Protein AF-A0A075G625-F1 (afdb_monomer_lite)

Foldseek 3Di:
DVVVVVVVVVVVVVVVVDPDDPVVVLVVPVPSQAAEAEVPPDDDPPADWDWDWDDPDPRYIYIYIDGDDDPPPPPPPPPVCPDPPDPPDDPPDDDPPDDDDDDDDPDDDDDDDDDDDPDD

Structure (mmCIF, N/CA/C/O backbone):
data_AF-A0A075G625-F1
#
_entry.id   AF-A0A075G625-F1
#
loop_
_atom_site.group_PDB
_atom_site.id
_atom_site.type_symbol
_atom_site.label_atom_id
_atom_site.label_alt_id
_atom_site.label_comp_id
_atom_site.label_asym_id
_atom_site.label_entity_id
_atom_site.label_seq_id
_atom_site.pdbx_PDB_ins_code
_atom_site.Cartn_x
_atom_site.Cartn_y
_atom_site.Cartn_z
_atom_site.occupancy
_atom_site.B_iso_or_equiv
_atom_site.auth_seq_id
_atom_site.auth_comp_id
_atom_site.auth_asym_id
_atom_site.auth_atom_id
_atom_site.pdbx_PDB_model_num
ATOM 1 N N . MET A 1 1 ? 1.765 19.108 8.263 1.00 71.06 1 MET A N 1
ATOM 2 C CA . MET A 1 1 ? 1.857 18.344 6.996 1.00 71.06 1 MET A CA 1
ATOM 3 C C . MET A 1 1 ? 3.298 17.973 6.677 1.00 71.06 1 MET A C 1
ATOM 5 O O . MET A 1 1 ? 3.579 16.798 6.503 1.00 71.06 1 MET A O 1
ATOM 9 N N . GLU A 1 2 ? 4.214 18.938 6.737 1.00 85.81 2 GLU A N 1
ATOM 10 C CA . GLU A 1 2 ? 5.645 18.772 6.433 1.00 85.81 2 GLU A CA 1
ATOM 11 C C . GLU A 1 2 ? 6.335 17.584 7.136 1.00 85.81 2 GLU A C 1
ATOM 13 O O . GLU A 1 2 ? 7.058 16.817 6.508 1.00 85.81 2 GLU A O 1
ATOM 18 N N . LEU A 1 3 ? 6.066 17.351 8.429 1.00 82.69 3 LEU A N 1
ATOM 19 C CA . LEU A 1 3 ? 6.640 16.204 9.151 1.00 82.69 3 LEU A CA 1
ATOM 20 C C . LEU A 1 3 ? 6.178 14.846 8.600 1.00 82.69 3 LEU A C 1
ATOM 22 O O . LEU A 1 3 ? 6.958 13.893 8.592 1.00 82.69 3 LEU A O 1
ATOM 26 N N . ALA A 1 4 ? 4.919 14.742 8.171 1.00 82.06 4 ALA A N 1
ATOM 27 C CA . ALA A 1 4 ? 4.376 13.514 7.595 1.00 82.06 4 ALA A CA 1
ATOM 28 C C . ALA A 1 4 ? 4.983 13.261 6.212 1.00 82.06 4 ALA A C 1
ATOM 30 O O . ALA A 1 4 ? 5.417 12.149 5.924 1.00 82.06 4 ALA A O 1
ATOM 31 N N . GLU A 1 5 ? 5.103 14.315 5.406 1.00 86.19 5 GLU A N 1
ATOM 32 C CA . GLU A 1 5 ? 5.755 14.260 4.101 1.00 86.19 5 GLU A CA 1
ATOM 33 C C . GLU A 1 5 ? 7.231 13.872 4.218 1.00 86.19 5 GLU A C 1
ATOM 35 O O 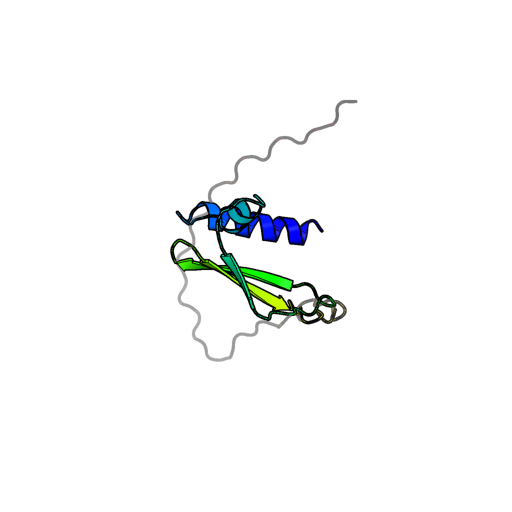. GLU A 1 5 ? 7.678 12.954 3.539 1.00 86.19 5 GLU A O 1
ATOM 40 N N . ARG A 1 6 ? 7.979 14.462 5.160 1.00 87.44 6 ARG A N 1
ATOM 41 C CA . ARG A 1 6 ? 9.383 14.096 5.403 1.00 87.44 6 ARG A CA 1
ATOM 42 C C . ARG A 1 6 ? 9.542 12.623 5.787 1.00 87.44 6 ARG A C 1
ATOM 44 O O . ARG A 1 6 ? 10.481 11.967 5.335 1.00 87.44 6 ARG A O 1
ATOM 51 N N . LYS A 1 7 ? 8.631 12.092 6.611 1.00 85.00 7 LYS A N 1
ATOM 52 C CA . LYS A 1 7 ? 8.617 10.664 6.969 1.00 85.00 7 LYS A CA 1
ATOM 53 C C . LYS A 1 7 ? 8.290 9.785 5.758 1.00 85.00 7 LYS A C 1
ATOM 55 O O . LYS A 1 7 ? 9.000 8.810 5.527 1.00 85.00 7 LYS A O 1
ATOM 60 N N . ALA A 1 8 ? 7.282 10.155 4.966 1.00 85.44 8 ALA A N 1
ATOM 61 C CA . ALA A 1 8 ? 6.902 9.433 3.753 1.00 85.44 8 ALA A CA 1
ATOM 62 C C . ALA A 1 8 ? 8.028 9.427 2.706 1.00 85.44 8 ALA A C 1
ATOM 64 O O . ALA A 1 8 ? 8.323 8.387 2.125 1.00 85.44 8 ALA A O 1
ATOM 65 N N . SER A 1 9 ? 8.712 10.555 2.511 1.00 84.81 9 SER A N 1
ATOM 66 C CA . SER A 1 9 ? 9.852 10.660 1.596 1.00 84.81 9 SER A CA 1
ATOM 67 C C . SER A 1 9 ? 11.024 9.782 2.029 1.00 84.81 9 SER A C 1
ATOM 69 O O . SER A 1 9 ? 11.647 9.145 1.186 1.00 84.81 9 SER A O 1
ATOM 71 N N . LYS A 1 10 ? 11.292 9.672 3.339 1.00 86.62 10 LYS A N 1
ATOM 72 C CA . LYS A 1 10 ? 12.315 8.749 3.853 1.00 86.62 10 LYS A CA 1
ATOM 73 C C . LYS A 1 10 ? 11.947 7.284 3.594 1.00 86.62 10 LYS A C 1
ATOM 75 O O . LYS A 1 10 ? 12.820 6.512 3.218 1.00 86.62 10 LYS A O 1
ATOM 80 N N . ALA A 1 11 ? 10.675 6.920 3.769 1.00 83.75 11 ALA A N 1
ATOM 81 C CA . ALA A 1 11 ? 10.197 5.573 3.463 1.00 83.75 11 ALA A CA 1
ATOM 82 C C . ALA A 1 11 ? 10.338 5.254 1.965 1.00 83.75 11 ALA A C 1
ATOM 84 O O . ALA A 1 11 ? 10.922 4.235 1.619 1.00 83.75 11 ALA A O 1
ATOM 85 N N . ARG A 1 12 ? 9.920 6.174 1.081 1.00 83.00 12 ARG A N 1
ATOM 86 C CA . ARG A 1 12 ? 10.095 6.033 -0.377 1.00 83.00 12 ARG A CA 1
ATOM 87 C C . ARG A 1 12 ? 11.560 5.869 -0.779 1.00 83.00 12 ARG A C 1
ATOM 89 O O . ARG A 1 12 ? 11.870 5.021 -1.602 1.00 83.00 12 ARG A O 1
ATOM 96 N N . ALA A 1 13 ? 12.452 6.667 -0.191 1.00 83.81 13 ALA A N 1
ATOM 97 C CA . ALA A 1 13 ? 13.883 6.576 -0.466 1.00 83.81 13 ALA A CA 1
ATOM 98 C C . ALA A 1 13 ? 14.479 5.228 -0.032 1.00 83.81 13 ALA A C 1
ATOM 100 O O . ALA A 1 13 ? 15.405 4.749 -0.674 1.00 83.81 13 ALA A O 1
ATOM 101 N N . TRP A 1 14 ? 13.956 4.618 1.036 1.00 77.88 14 TRP A N 1
ATOM 102 C CA . TRP A 1 14 ? 14.382 3.291 1.474 1.00 77.88 14 TRP A CA 1
ATOM 103 C C . TRP A 1 14 ? 13.897 2.198 0.515 1.00 77.88 14 TRP A C 1
ATOM 105 O O . TRP A 1 14 ? 14.706 1.390 0.071 1.00 77.88 14 TRP A O 1
ATOM 115 N N . SER A 1 15 ? 12.626 2.246 0.104 1.00 72.81 15 SER A N 1
ATOM 116 C CA . SER A 1 15 ? 12.065 1.295 -0.864 1.00 72.81 15 SER A CA 1
ATOM 117 C C . SER A 1 15 ? 12.720 1.374 -2.246 1.00 72.81 15 SER A C 1
ATOM 119 O O . SER A 1 15 ? 12.819 0.362 -2.917 1.00 72.81 15 SER A O 1
ATOM 121 N N . ALA A 1 16 ? 13.213 2.545 -2.667 1.00 74.50 16 ALA A N 1
ATOM 122 C CA . ALA A 1 16 ? 13.894 2.704 -3.957 1.00 74.50 16 ALA A CA 1
ATOM 123 C C . ALA A 1 16 ? 15.274 2.015 -4.035 1.00 74.50 16 ALA A C 1
ATOM 125 O O . ALA A 1 16 ? 15.835 1.905 -5.122 1.00 74.50 16 ALA A O 1
ATOM 126 N N . VAL A 1 17 ? 15.849 1.615 -2.894 1.00 72.31 17 VAL A N 1
ATOM 127 C CA . VAL A 1 17 ? 17.128 0.884 -2.832 1.00 72.31 17 VAL A CA 1
ATOM 128 C C . VAL A 1 17 ? 16.907 -0.630 -2.906 1.00 72.31 17 VAL A C 1
ATOM 130 O O . VAL A 1 17 ? 17.821 -1.362 -3.281 1.00 72.31 17 VAL A O 1
ATOM 133 N N . GLU A 1 18 ? 15.709 -1.107 -2.570 1.00 73.25 18 GLU A N 1
ATOM 134 C CA . GLU A 1 18 ? 15.323 -2.499 -2.778 1.00 73.25 18 GLU A CA 1
ATOM 135 C C . GLU A 1 18 ? 14.931 -2.697 -4.247 1.00 73.25 18 GLU A C 1
ATOM 137 O O . GLU A 1 18 ? 14.167 -1.911 -4.802 1.00 73.25 18 GLU A O 1
ATOM 142 N N . ASP A 1 19 ? 15.438 -3.756 -4.881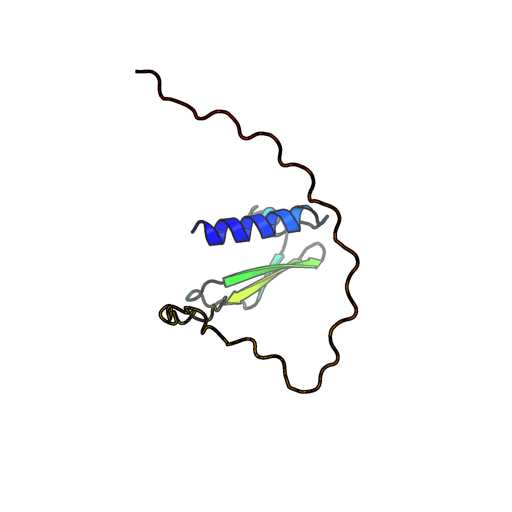 1.00 71.31 19 ASP A N 1
ATOM 143 C CA . ASP A 1 19 ? 15.060 -4.166 -6.246 1.00 71.31 19 ASP A CA 1
ATOM 144 C C . ASP A 1 19 ? 13.671 -4.841 -6.239 1.00 71.31 19 ASP A C 1
ATOM 146 O O . ASP A 1 19 ? 13.489 -5.994 -6.630 1.00 71.31 19 ASP A O 1
ATOM 150 N N . GLY A 1 20 ? 12.703 -4.146 -5.640 1.00 79.81 20 GLY A N 1
ATOM 151 C CA . GLY A 1 20 ? 11.330 -4.581 -5.449 1.00 79.81 20 GLY A CA 1
ATOM 152 C C . GLY A 1 20 ? 10.393 -3.921 -6.455 1.00 79.81 20 GLY A C 1
ATOM 153 O O . GLY A 1 20 ? 10.552 -2.760 -6.827 1.00 79.81 20 GLY A O 1
ATOM 154 N N . GLU A 1 21 ? 9.376 -4.662 -6.882 1.00 86.06 21 GLU A N 1
ATOM 155 C CA . GLU A 1 21 ? 8.311 -4.141 -7.736 1.00 86.06 21 GLU A CA 1
ATOM 156 C C . GLU A 1 21 ? 7.476 -3.076 -6.995 1.00 86.06 21 GLU A C 1
ATOM 158 O O . GLU A 1 21 ? 6.939 -3.332 -5.914 1.00 86.06 21 GLU A O 1
ATOM 163 N N . ASP A 1 22 ? 7.300 -1.889 -7.588 1.00 90.00 22 ASP A N 1
ATOM 164 C CA . ASP A 1 22 ? 6.401 -0.859 -7.050 1.00 90.00 22 ASP A CA 1
ATOM 165 C C . ASP A 1 22 ? 4.943 -1.155 -7.439 1.00 90.00 22 ASP A C 1
ATOM 167 O O . ASP A 1 22 ? 4.385 -0.599 -8.392 1.00 90.00 22 ASP A O 1
ATOM 171 N N . LEU A 1 23 ? 4.307 -2.040 -6.667 1.00 92.69 23 LEU A N 1
ATOM 172 C CA . LEU A 1 23 ? 2.900 -2.413 -6.851 1.00 92.69 23 LEU A CA 1
ATOM 173 C C . LEU A 1 23 ? 1.955 -1.211 -6.737 1.00 92.69 23 LEU A C 1
ATOM 175 O O . LEU A 1 23 ? 0.928 -1.162 -7.411 1.00 92.69 23 LEU A O 1
ATOM 179 N N . ALA A 1 24 ? 2.291 -0.220 -5.907 1.00 91.44 24 ALA A N 1
ATOM 180 C CA . ALA A 1 24 ? 1.457 0.963 -5.742 1.00 91.44 24 ALA A CA 1
ATOM 181 C C . ALA A 1 24 ? 1.500 1.865 -6.982 1.00 91.44 24 ALA A C 1
ATOM 183 O O . ALA A 1 24 ? 0.504 2.519 -7.288 1.00 91.44 24 ALA A O 1
ATOM 184 N N . ALA A 1 25 ? 2.631 1.925 -7.692 1.00 92.38 25 ALA A N 1
ATOM 185 C CA . ALA A 1 25 ? 2.717 2.587 -8.989 1.00 92.38 25 ALA A CA 1
ATOM 186 C C . ALA A 1 25 ? 2.026 1.779 -10.092 1.00 92.38 25 ALA A C 1
ATOM 188 O O . ALA A 1 25 ? 1.269 2.364 -10.865 1.00 92.38 25 ALA A O 1
ATOM 189 N N . LEU A 1 26 ? 2.236 0.459 -10.128 1.00 92.88 26 LEU A N 1
ATOM 190 C CA . LEU A 1 26 ? 1.628 -0.439 -11.112 1.00 92.88 26 LEU A CA 1
ATOM 191 C C . LEU A 1 26 ? 0.091 -0.382 -11.072 1.00 92.88 26 LEU A C 1
ATOM 193 O O . LEU A 1 26 ? -0.558 -0.216 -12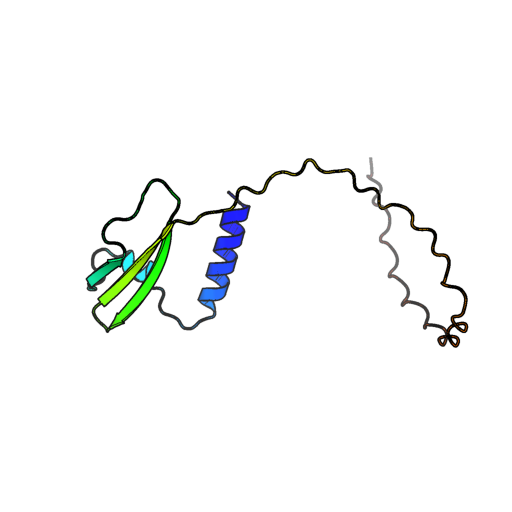.101 1.00 92.88 26 LEU A O 1
ATOM 197 N N . LEU A 1 27 ? -0.493 -0.426 -9.873 1.00 94.69 27 LEU A N 1
ATOM 198 C CA . LEU A 1 27 ? -1.945 -0.407 -9.671 1.00 94.69 27 LEU A CA 1
ATOM 199 C C . LEU A 1 27 ? -2.612 0.954 -9.946 1.00 94.69 27 LEU A C 1
ATOM 201 O O . LEU A 1 27 ? -3.833 1.059 -9.853 1.00 94.69 27 LEU A O 1
ATOM 205 N N . LYS A 1 28 ? -1.852 2.010 -10.278 1.00 94.25 28 LYS A N 1
ATOM 206 C CA . LYS A 1 28 ? -2.441 3.295 -10.707 1.00 94.25 28 LYS A CA 1
ATOM 207 C C . LYS A 1 28 ? -3.047 3.222 -12.102 1.00 94.25 28 LYS A C 1
ATOM 209 O O . LYS A 1 28 ? -3.932 4.023 -12.397 1.00 94.25 28 LYS A O 1
ATOM 214 N N . ASP A 1 29 ? -2.550 2.331 -12.957 1.00 95.12 29 ASP A N 1
ATOM 215 C CA . ASP A 1 29 ? -3.152 2.105 -14.266 1.00 95.12 29 ASP A CA 1
ATOM 216 C C . ASP A 1 29 ? -4.442 1.293 -14.090 1.00 95.12 29 ASP A C 1
ATOM 218 O O . ASP A 1 29 ? -4.362 0.143 -13.666 1.00 95.12 29 ASP A O 1
ATOM 222 N N . PRO A 1 30 ? -5.631 1.819 -14.433 1.00 91.25 30 PRO A N 1
ATOM 223 C CA . PRO A 1 30 ? -6.873 1.055 -14.327 1.00 91.25 30 PRO A CA 1
ATOM 224 C C . PRO A 1 30 ? -6.888 -0.226 -15.181 1.00 91.25 30 PRO A C 1
ATOM 226 O O . PRO A 1 30 ? -7.717 -1.098 -14.935 1.00 91.25 30 PRO A O 1
ATOM 229 N N . ASN A 1 31 ? -5.987 -0.362 -16.163 1.00 93.88 31 ASN A N 1
ATOM 230 C CA . ASN A 1 31 ? -5.844 -1.555 -17.000 1.00 93.88 31 ASN A CA 1
ATOM 231 C C . ASN A 1 31 ? -4.593 -2.383 -16.655 1.00 93.88 31 ASN A C 1
ATOM 233 O O . ASN A 1 31 ? -4.037 -3.049 -17.525 1.00 93.88 31 ASN A O 1
ATOM 237 N N . HIS A 1 32 ? -4.183 -2.408 -15.383 1.00 94.56 32 HIS A N 1
ATOM 238 C CA . HIS A 1 32 ? -3.010 -3.157 -14.912 1.00 94.56 32 HIS A CA 1
ATOM 239 C C . HIS A 1 32 ? -3.082 -4.689 -15.126 1.00 94.56 32 HIS A C 1
ATOM 241 O O . HIS A 1 32 ? -2.090 -5.380 -14.918 1.00 94.56 32 HIS A O 1
ATOM 247 N N . GLY A 1 33 ? -4.232 -5.252 -15.524 1.00 95.19 33 GLY A N 1
ATOM 248 C CA . GLY A 1 33 ? -4.366 -6.675 -15.888 1.00 95.19 33 GLY A CA 1
ATOM 249 C C . GLY A 1 33 ? -4.281 -7.660 -14.715 1.00 95.19 33 GLY A C 1
ATOM 250 O O . GLY A 1 33 ? -4.164 -8.863 -14.928 1.00 95.19 33 GLY A O 1
ATOM 251 N N . LEU A 1 34 ? -4.358 -7.154 -13.483 1.00 96.31 34 LEU A N 1
ATOM 252 C CA . LEU A 1 34 ? -4.267 -7.935 -12.247 1.00 96.31 34 LEU A CA 1
ATOM 253 C C . LEU A 1 34 ? -5.599 -7.935 -11.512 1.00 96.31 34 LEU A C 1
ATOM 255 O O . LEU A 1 34 ? -6.363 -6.976 -11.585 1.00 96.31 34 LEU A O 1
ATOM 259 N N . ILE A 1 35 ? -5.856 -8.994 -10.758 1.00 97.06 35 ILE A N 1
ATOM 260 C CA . ILE A 1 35 ? -6.993 -9.070 -9.845 1.00 97.06 35 ILE A CA 1
ATOM 261 C C . ILE A 1 35 ? -6.524 -8.576 -8.475 1.00 97.06 35 ILE A C 1
ATOM 263 O O . ILE A 1 35 ? -5.577 -9.123 -7.906 1.00 97.06 35 ILE A O 1
ATOM 267 N N . VAL A 1 36 ? -7.188 -7.550 -7.943 1.00 96.69 36 VAL A N 1
ATOM 268 C CA . VAL A 1 36 ? -6.909 -7.007 -6.608 1.00 96.69 36 VAL A CA 1
ATOM 269 C C . VAL A 1 36 ? -7.938 -7.551 -5.623 1.00 96.69 36 VAL A C 1
ATOM 271 O O . VAL A 1 36 ? -9.132 -7.302 -5.772 1.00 96.69 36 VAL A O 1
ATOM 274 N N . LEU A 1 37 ? -7.468 -8.292 -4.624 1.00 97.00 37 LEU A N 1
ATOM 275 C CA . LEU A 1 37 ? -8.265 -8.781 -3.500 1.00 97.00 37 LEU A CA 1
ATOM 276 C C . LEU A 1 37 ? -8.080 -7.817 -2.324 1.00 97.00 37 LEU A C 1
ATOM 278 O O . LEU A 1 37 ? -6.942 -7.471 -2.010 1.00 97.00 37 LEU A O 1
ATOM 282 N N . GLU A 1 38 ? -9.156 -7.362 -1.684 1.00 96.50 38 GLU A N 1
ATOM 283 C CA . GLU A 1 38 ? -9.078 -6.417 -0.561 1.00 96.50 38 GLU A CA 1
ATOM 284 C C . GLU A 1 38 ? -9.380 -7.107 0.773 1.00 96.50 38 GLU A C 1
ATOM 286 O O . GLU A 1 38 ? -10.389 -7.790 0.896 1.00 96.50 38 GLU A O 1
ATOM 291 N N . GLU A 1 39 ? -8.529 -6.887 1.779 1.00 95.12 39 GLU A N 1
ATOM 292 C CA . GLU A 1 39 ? -8.710 -7.418 3.136 1.00 95.12 39 GLU A CA 1
ATOM 293 C C . GLU A 1 39 ? -8.536 -6.301 4.186 1.00 95.12 39 GLU A C 1
ATOM 295 O O . GLU A 1 39 ? -7.473 -5.671 4.231 1.00 95.12 39 GLU A O 1
ATOM 300 N N . PRO A 1 40 ? -9.541 -6.024 5.039 1.00 93.88 40 PRO A N 1
ATOM 301 C CA . PRO A 1 40 ? -10.905 -6.549 4.952 1.00 93.88 40 PRO A CA 1
ATOM 302 C C . PRO A 1 40 ? -11.609 -6.045 3.683 1.00 93.88 40 PRO A C 1
ATOM 304 O O . PRO A 1 40 ? -11.257 -4.981 3.159 1.00 93.88 40 PRO A O 1
ATOM 307 N N . GLU A 1 41 ? -12.628 -6.776 3.228 1.00 90.81 41 GLU A N 1
ATOM 308 C CA . GLU A 1 41 ? -13.458 -6.393 2.074 1.00 90.81 41 GLU A CA 1
ATOM 309 C C . GLU A 1 41 ? -14.074 -4.994 2.268 1.00 90.81 41 GLU A C 1
ATOM 311 O O . GLU A 1 41 ? -14.005 -4.139 1.382 1.00 90.81 41 GLU A O 1
ATOM 316 N N . GLU A 1 42 ? -14.536 -4.703 3.486 1.00 91.00 42 GLU A N 1
ATOM 317 C CA . GLU A 1 42 ? -14.989 -3.380 3.917 1.00 91.00 42 GLU A CA 1
ATOM 318 C C . GLU A 1 42 ? -14.051 -2.816 4.992 1.00 91.00 42 GLU A C 1
ATOM 320 O O . GLU A 1 42 ? -13.911 -3.375 6.080 1.00 91.00 42 GLU A O 1
ATOM 325 N N . ALA A 1 43 ? -13.394 -1.693 4.694 1.00 88.12 43 ALA A N 1
ATOM 326 C CA . ALA A 1 43 ? -12.531 -0.996 5.645 1.00 88.12 43 ALA A CA 1
ATOM 327 C C . ALA A 1 43 ? -13.255 0.186 6.296 1.00 88.12 43 ALA A C 1
ATOM 329 O O . ALA A 1 43 ? -13.990 0.924 5.640 1.00 88.12 43 ALA A O 1
ATOM 330 N N . ASP A 1 44 ? -12.977 0.405 7.580 1.00 87.56 44 ASP A N 1
ATOM 331 C CA . ASP A 1 44 ? -13.478 1.555 8.329 1.00 87.56 44 ASP A CA 1
ATOM 332 C C . ASP A 1 44 ? -12.863 2.861 7.800 1.00 87.56 44 ASP A C 1
ATOM 334 O O . ASP A 1 44 ? -11.697 3.176 8.044 1.00 87.56 44 ASP A O 1
ATOM 338 N N . SER A 1 45 ? -13.662 3.654 7.090 1.00 86.25 45 SER A N 1
ATOM 339 C CA . SER A 1 45 ? -13.228 4.932 6.524 1.00 86.25 45 SER A CA 1
ATOM 340 C C . SER A 1 45 ? -13.175 6.081 7.539 1.00 86.25 45 SER A C 1
ATOM 342 O O . SER A 1 45 ? -12.803 7.193 7.166 1.00 86.25 45 SER A O 1
ATOM 344 N N . SER A 1 46 ? -13.563 5.862 8.803 1.00 90.88 46 SER A N 1
ATOM 345 C CA . SER A 1 46 ? -13.552 6.908 9.836 1.00 90.88 46 SER A CA 1
ATOM 346 C C . SER A 1 46 ? -12.145 7.248 10.334 1.00 90.88 46 SER A C 1
ATOM 348 O O . SER A 1 46 ? -11.899 8.364 10.797 1.00 90.88 46 SER A O 1
ATOM 350 N N . LYS A 1 47 ? -11.207 6.302 10.215 1.00 88.31 47 LYS A N 1
ATOM 351 C CA . LYS A 1 47 ? -9.814 6.445 10.648 1.00 88.31 47 LYS A CA 1
ATOM 352 C C . LYS A 1 47 ? -8.867 6.413 9.446 1.00 88.31 47 LYS A C 1
ATOM 354 O O . LYS A 1 47 ? -9.147 5.706 8.475 1.00 88.31 47 LYS A O 1
ATOM 359 N N . PRO A 1 48 ? -7.718 7.113 9.504 1.00 90.56 48 PRO A N 1
ATOM 360 C CA . PRO A 1 48 ? -6.665 6.951 8.507 1.00 90.56 48 PRO A CA 1
ATOM 361 C C . PRO A 1 48 ? -6.260 5.480 8.381 1.00 90.56 48 PRO A C 1
ATOM 363 O O . PRO A 1 48 ? -6.100 4.805 9.394 1.00 90.56 48 PRO A O 1
ATOM 366 N N . GLN A 1 49 ? -6.071 4.997 7.155 1.00 92.38 49 GLN A N 1
ATOM 367 C CA . GLN A 1 49 ? -5.729 3.600 6.883 1.00 92.38 49 GLN A CA 1
ATOM 368 C C . GLN A 1 49 ? -4.288 3.477 6.381 1.00 92.38 49 GLN A C 1
ATOM 370 O O . GLN A 1 49 ? -3.837 4.250 5.5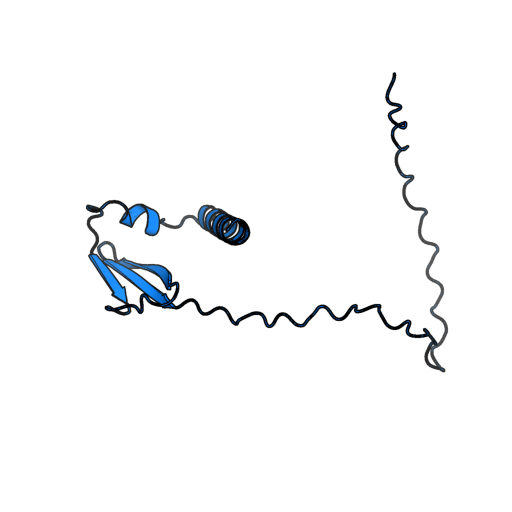34 1.00 92.38 49 GLN A O 1
ATOM 375 N N . GLY A 1 50 ? -3.577 2.476 6.886 1.00 93.06 50 GLY A N 1
ATOM 376 C CA . GLY A 1 50 ? -2.351 1.956 6.311 1.00 93.06 50 GLY A CA 1
ATOM 377 C C . GLY A 1 50 ? -2.720 0.953 5.231 1.00 93.06 50 GLY A C 1
ATOM 378 O O . GLY A 1 50 ? -3.603 0.120 5.437 1.00 93.06 50 GLY A O 1
ATOM 379 N N . VAL A 1 51 ? -2.062 1.050 4.078 1.00 94.00 51 VAL A N 1
ATOM 380 C CA . VAL A 1 51 ? -2.293 0.154 2.943 1.00 94.00 51 VAL A CA 1
ATOM 381 C C . VAL A 1 51 ? -0.989 -0.541 2.592 1.00 94.00 51 VAL A C 1
ATOM 383 O O . VAL A 1 51 ? 0.036 0.122 2.430 1.00 94.00 51 VAL A O 1
ATOM 386 N N . SER A 1 52 ? -1.046 -1.863 2.465 1.00 93.44 52 SER A N 1
ATOM 387 C CA . SER A 1 52 ? 0.054 -2.690 1.973 1.00 93.44 52 SER A CA 1
ATOM 388 C C . SER A 1 52 ? -0.416 -3.533 0.792 1.00 93.44 52 SER A C 1
ATOM 390 O O . SER A 1 52 ? -1.552 -4.007 0.786 1.00 93.44 52 SER A O 1
ATOM 392 N N . TYR A 1 53 ? 0.457 -3.721 -0.194 1.00 95.38 53 TYR A N 1
ATOM 393 C CA . TYR A 1 53 ? 0.206 -4.550 -1.371 1.00 95.38 53 TYR A CA 1
ATOM 394 C C . TYR A 1 53 ? 1.155 -5.743 -1.354 1.00 95.38 53 TYR A C 1
ATOM 396 O O . TYR A 1 53 ? 2.356 -5.575 -1.152 1.00 95.38 53 TYR A O 1
ATOM 404 N N . ILE A 1 54 ? 0.618 -6.941 -1.566 1.00 94.25 54 ILE A N 1
ATOM 405 C CA . ILE A 1 54 ? 1.375 -8.195 -1.558 1.00 94.25 54 ILE A CA 1
ATOM 406 C C . ILE A 1 54 ? 1.022 -8.969 -2.819 1.00 94.25 54 ILE A C 1
ATOM 408 O O . ILE A 1 54 ? -0.153 -9.220 -3.087 1.00 94.25 54 ILE A O 1
ATOM 412 N N . ARG A 1 55 ? 2.029 -9.380 -3.589 1.00 94.56 55 ARG A N 1
ATOM 413 C CA . ARG A 1 55 ? 1.803 -10.246 -4.744 1.00 94.56 55 ARG A CA 1
ATOM 414 C C . ARG A 1 55 ? 1.585 -11.686 -4.286 1.00 94.56 55 ARG A C 1
ATOM 416 O O . ARG A 1 55 ? 2.403 -12.224 -3.546 1.00 94.56 55 ARG A O 1
ATOM 423 N N . ILE A 1 56 ? 0.471 -12.285 -4.708 1.00 95.94 56 ILE A N 1
ATOM 424 C CA . ILE A 1 56 ? 0.162 -13.696 -4.429 1.00 95.94 56 ILE A CA 1
ATOM 425 C C . ILE A 1 56 ? 0.779 -14.571 -5.522 1.00 95.94 56 ILE A C 1
ATOM 427 O O . ILE A 1 56 ? 1.414 -15.580 -5.232 1.00 95.94 56 ILE A O 1
ATOM 431 N N . ASP A 1 57 ? 0.572 -14.167 -6.775 1.00 95.38 57 ASP A N 1
ATOM 432 C CA . ASP A 1 57 ? 1.076 -14.810 -7.986 1.00 95.38 57 ASP A CA 1
ATOM 433 C C . ASP A 1 57 ? 1.097 -13.801 -9.151 1.00 95.38 57 ASP A C 1
ATOM 435 O O . ASP A 1 57 ? 0.874 -12.599 -8.964 1.00 95.38 57 ASP A O 1
ATOM 439 N N . ASP A 1 58 ? 1.359 -14.280 -10.367 1.00 94.00 58 ASP A N 1
ATOM 440 C CA . ASP A 1 58 ? 1.479 -13.442 -11.561 1.00 94.00 58 ASP A CA 1
ATOM 441 C C . ASP A 1 58 ? 0.208 -12.637 -11.876 1.00 94.00 58 ASP A C 1
ATOM 443 O O . ASP A 1 58 ? 0.311 -11.542 -12.427 1.00 94.00 58 ASP A O 1
ATOM 447 N N . GLY A 1 59 ? -0.978 -13.129 -11.501 1.00 96.25 59 GLY A N 1
ATOM 448 C CA . GLY A 1 59 ? -2.262 -12.509 -11.838 1.00 96.25 59 GLY A CA 1
ATOM 449 C C . GLY A 1 59 ? -2.977 -11.818 -10.678 1.00 96.25 59 GLY A C 1
ATOM 450 O O . GLY A 1 59 ? -4.007 -11.180 -10.906 1.00 96.25 59 GLY A O 1
ATOM 451 N N . ARG A 1 60 ? -2.491 -11.956 -9.437 1.00 97.00 60 ARG A N 1
ATOM 452 C CA . ARG A 1 60 ? -3.244 -11.547 -8.240 1.00 97.00 60 ARG A CA 1
ATOM 453 C C . ARG A 1 60 ? -2.403 -10.784 -7.221 1.00 97.00 60 ARG A C 1
ATOM 455 O O . ARG A 1 60 ? -1.306 -11.203 -6.846 1.00 97.00 60 ARG A O 1
ATOM 462 N N . ILE A 1 61 ? -2.983 -9.702 -6.703 1.00 97.56 61 ILE A N 1
ATOM 463 C CA . ILE A 1 61 ? -2.433 -8.896 -5.609 1.00 97.56 61 ILE A CA 1
ATOM 464 C C . ILE A 1 61 ? -3.436 -8.848 -4.457 1.00 97.56 61 ILE A C 1
ATOM 466 O O . ILE A 1 61 ? -4.631 -8.655 -4.664 1.00 97.56 61 ILE A O 1
ATOM 470 N N . LEU A 1 62 ? -2.928 -8.973 -3.236 1.00 97.44 62 LEU A N 1
ATOM 471 C CA . LEU A 1 62 ? -3.653 -8.707 -2.004 1.00 97.44 62 LEU A CA 1
ATOM 472 C C . LEU A 1 62 ? -3.381 -7.277 -1.528 1.00 97.44 62 LEU A C 1
ATOM 474 O O . LEU A 1 62 ? -2.230 -6.894 -1.318 1.00 97.44 62 LEU A O 1
ATOM 478 N N . LYS A 1 63 ? -4.442 -6.503 -1.316 1.00 96.94 63 LYS A N 1
ATOM 479 C CA . LYS A 1 63 ? -4.420 -5.171 -0.714 1.00 96.94 63 LYS A CA 1
ATOM 480 C C . LYS A 1 63 ? -4.924 -5.263 0.722 1.00 96.94 63 LYS A C 1
ATOM 482 O O . LYS A 1 63 ? -6.123 -5.385 0.963 1.00 96.94 63 LYS A O 1
ATOM 487 N N . ILE A 1 64 ? -4.003 -5.163 1.672 1.00 96.31 64 ILE A N 1
ATOM 488 C CA . ILE A 1 64 ? -4.321 -5.159 3.101 1.00 96.31 64 ILE A CA 1
ATOM 489 C C . ILE A 1 64 ? -4.550 -3.719 3.551 1.00 96.31 64 ILE A C 1
ATOM 491 O O . ILE A 1 64 ? -3.686 -2.861 3.348 1.00 96.31 64 ILE A O 1
ATOM 495 N N . ARG A 1 65 ? -5.697 -3.464 4.182 1.00 95.44 65 ARG A N 1
ATOM 496 C CA . ARG A 1 65 ? -6.064 -2.176 4.780 1.00 95.44 65 ARG A CA 1
ATOM 497 C C . ARG A 1 65 ? -6.186 -2.339 6.290 1.00 95.44 65 ARG A C 1
ATOM 499 O O . ARG A 1 65 ? -6.880 -3.230 6.766 1.00 95.44 65 ARG A O 1
ATOM 506 N N . MET A 1 66 ? -5.515 -1.477 7.043 1.00 92.88 66 MET A N 1
ATOM 507 C CA . MET A 1 66 ? -5.579 -1.488 8.505 1.00 92.88 66 MET A CA 1
ATOM 508 C C . MET A 1 66 ? -5.676 -0.070 9.070 1.00 92.88 66 MET A C 1
ATOM 510 O O . MET A 1 66 ? -4.978 0.821 8.580 1.00 92.88 66 MET A O 1
ATOM 514 N N . PRO A 1 67 ? -6.487 0.167 10.112 1.00 93.12 67 PRO A N 1
ATOM 515 C CA . PRO A 1 67 ? -6.582 1.479 10.731 1.00 93.12 67 PRO A CA 1
ATOM 516 C C . PRO A 1 67 ? -5.260 1.856 11.404 1.00 93.12 67 PRO A C 1
ATOM 518 O O . PRO A 1 67 ? -4.664 1.072 12.141 1.00 93.12 67 PRO A O 1
ATOM 521 N N . LEU A 1 68 ? -4.808 3.084 11.164 1.00 89.56 68 LEU A N 1
ATOM 522 C CA . LEU A 1 68 ? -3.654 3.669 11.832 1.00 89.56 68 LEU A CA 1
ATOM 523 C C . LEU A 1 68 ? -4.128 4.399 13.080 1.00 89.56 68 LEU A C 1
ATOM 525 O O . LEU A 1 68 ? -4.653 5.513 13.016 1.00 89.56 68 LEU A O 1
ATOM 529 N N . GLU A 1 69 ? -3.907 3.775 14.227 1.00 85.88 69 GLU A N 1
ATOM 530 C CA . GLU A 1 69 ? -4.146 4.398 15.519 1.00 85.88 69 GLU A CA 1
ATOM 531 C C . GLU A 1 69 ? -2.847 5.029 16.014 1.00 85.88 69 GLU A C 1
ATOM 533 O O . GLU A 1 69 ? -1.818 4.368 16.156 1.00 85.88 69 GLU A O 1
ATOM 538 N N . MET A 1 70 ? -2.879 6.338 16.257 1.00 75.75 70 MET A N 1
ATOM 539 C CA . MET A 1 70 ? -1.793 7.020 16.947 1.00 75.75 70 MET A CA 1
ATOM 540 C C . MET A 1 70 ? -2.240 7.258 18.385 1.00 75.75 70 MET A C 1
ATOM 542 O O . MET A 1 70 ? -3.267 7.916 18.572 1.00 75.75 70 MET A O 1
ATOM 546 N N . PRO A 1 71 ? -1.500 6.769 19.400 1.00 75.12 71 PRO A N 1
ATOM 547 C CA . PRO A 1 71 ? -1.780 7.173 20.765 1.00 75.12 71 PRO A CA 1
ATOM 548 C C . PRO A 1 71 ? -1.669 8.694 20.813 1.00 75.12 71 PRO A C 1
ATOM 550 O O . PRO A 1 71 ? -0.672 9.267 20.354 1.00 75.12 71 PRO A O 1
ATOM 553 N N . ALA A 1 72 ? -2.716 9.352 21.313 1.00 70.31 72 ALA A N 1
ATOM 554 C CA . ALA A 1 72 ? -2.657 10.778 21.564 1.00 70.31 72 ALA A CA 1
ATOM 555 C C . ALA A 1 72 ? -1.452 11.001 22.474 1.00 70.31 72 ALA A C 1
ATOM 557 O O . ALA A 1 72 ? -1.378 10.451 23.572 1.00 70.31 72 ALA A O 1
ATOM 558 N N . LYS A 1 73 ? -0.458 11.742 21.981 1.00 66.38 73 LYS A N 1
ATOM 559 C CA . LYS A 1 73 ? 0.657 12.146 22.820 1.00 66.38 73 LYS A CA 1
ATOM 560 C C . LYS A 1 73 ? 0.037 13.079 23.845 1.00 66.38 73 LYS A C 1
ATOM 562 O O . LYS A 1 73 ? -0.281 14.215 23.494 1.00 66.38 73 LYS A O 1
ATOM 567 N N . GLU A 1 74 ? -0.200 12.586 25.058 1.00 60.66 74 GLU A N 1
ATOM 568 C CA . GLU A 1 74 ? -0.570 13.456 26.160 1.00 60.66 74 GLU A CA 1
ATOM 569 C C . GLU A 1 74 ? 0.520 14.515 26.216 1.00 60.66 74 GLU A C 1
ATOM 571 O O . GLU A 1 74 ? 1.709 14.227 26.396 1.00 60.66 74 GLU A O 1
ATOM 576 N N . THR A 1 75 ? 0.141 15.750 25.908 1.00 56.62 75 THR A N 1
ATOM 577 C CA . THR A 1 75 ? 1.011 16.886 26.119 1.00 56.62 75 THR A CA 1
ATOM 578 C C . THR A 1 75 ? 1.117 17.012 27.625 1.00 56.62 75 THR A C 1
ATOM 580 O O . THR A 1 75 ? 0.347 17.747 28.238 1.00 56.62 75 THR A O 1
ATOM 583 N N . HIS A 1 76 ? 2.042 16.270 28.234 1.00 54.66 76 HIS A N 1
ATOM 584 C CA . HIS A 1 76 ? 2.538 16.651 29.539 1.00 54.66 76 HIS A CA 1
ATOM 585 C C . HIS A 1 76 ? 2.950 18.118 29.376 1.00 54.66 76 HIS A C 1
ATOM 587 O O . HIS A 1 76 ? 3.759 18.411 28.480 1.00 54.66 76 HIS A O 1
ATOM 593 N N . PRO A 1 77 ? 2.342 19.061 30.124 1.00 50.28 77 PRO A N 1
ATOM 594 C CA . PRO A 1 77 ? 2.835 20.425 30.125 1.00 50.28 77 PRO A CA 1
ATOM 595 C C . PRO A 1 77 ? 4.323 20.311 30.413 1.00 50.28 77 PRO A C 1
ATOM 597 O O . PRO A 1 77 ? 4.705 19.545 31.297 1.00 50.28 77 PRO A O 1
ATOM 600 N N . LYS A 1 78 ? 5.153 20.970 29.598 1.00 53.59 78 LYS A N 1
ATOM 601 C CA . LYS A 1 78 ? 6.597 21.017 29.812 1.00 53.59 78 LYS A CA 1
ATOM 602 C C . LYS A 1 78 ? 6.814 21.447 31.260 1.00 53.59 78 LYS A C 1
ATOM 604 O O . LYS A 1 78 ? 6.723 22.635 31.561 1.00 53.59 78 LYS A O 1
ATOM 609 N N . ALA A 1 79 ? 7.054 20.490 32.149 1.00 51.53 79 ALA A N 1
ATOM 610 C CA . ALA A 1 79 ? 7.711 20.783 33.394 1.00 51.53 79 ALA A CA 1
ATOM 611 C C . ALA A 1 79 ? 9.049 21.359 32.946 1.00 51.53 79 ALA A C 1
ATOM 613 O O . ALA A 1 79 ? 9.760 20.744 32.148 1.00 51.53 79 ALA A O 1
ATOM 614 N N . SER A 1 80 ? 9.301 22.604 33.329 1.00 55.78 80 SER A N 1
ATOM 615 C CA . SER A 1 80 ? 10.621 23.194 33.227 1.00 55.78 80 SER A CA 1
ATOM 616 C C . SER A 1 80 ? 11.528 22.317 34.078 1.00 55.78 80 SER A C 1
ATOM 618 O O . SER A 1 80 ? 11.586 22.474 35.292 1.00 55.78 80 SER A O 1
ATOM 620 N N . GLU A 1 81 ? 12.126 21.307 33.461 1.00 53.66 81 GLU A N 1
ATOM 621 C CA . GLU A 1 81 ? 13.123 20.455 34.085 1.00 53.66 81 GLU A CA 1
ATOM 622 C C . GLU A 1 81 ? 14.428 21.252 34.040 1.00 53.66 81 GLU A C 1
ATOM 624 O O . GLU A 1 81 ? 15.289 21.052 33.186 1.00 53.66 81 GLU A O 1
ATOM 629 N N . GLU A 1 82 ? 14.528 22.253 34.919 1.00 57.00 82 GLU A N 1
ATOM 630 C CA . GLU A 1 82 ? 15.844 22.603 35.435 1.00 57.00 82 GLU A CA 1
ATOM 631 C C . GLU A 1 82 ? 16.361 21.334 36.126 1.00 57.00 82 GLU A C 1
ATOM 633 O O . GLU A 1 82 ? 15.658 20.788 36.987 1.00 57.00 82 GLU A O 1
ATOM 638 N N . PRO A 1 83 ? 17.520 20.789 35.718 1.00 54.59 83 PRO A N 1
ATOM 639 C CA . PRO A 1 83 ? 18.051 19.609 36.372 1.00 54.59 83 PRO A CA 1
ATOM 640 C C . PRO A 1 83 ? 18.309 19.961 37.843 1.00 54.59 83 PRO A C 1
ATOM 642 O O . PRO A 1 83 ? 18.919 20.999 38.111 1.00 54.59 83 PRO A O 1
ATOM 645 N N . PRO A 1 84 ? 17.875 19.135 38.811 1.00 52.88 84 PRO A N 1
ATOM 646 C CA . PRO A 1 84 ? 18.299 19.329 40.184 1.00 52.88 84 PRO A CA 1
ATOM 647 C C . PRO A 1 84 ? 19.825 19.203 40.220 1.00 52.88 84 PRO A C 1
ATOM 649 O O . PRO A 1 84 ? 20.377 18.184 39.797 1.00 52.88 84 PRO A O 1
ATOM 652 N N . GLU A 1 85 ? 20.511 20.243 40.698 1.00 54.34 85 GLU A N 1
ATOM 653 C CA . GLU A 1 85 ? 21.939 20.182 40.999 1.00 54.34 85 GLU A CA 1
ATOM 654 C C . GLU A 1 85 ? 22.149 19.119 42.083 1.00 54.34 85 GLU A C 1
ATOM 656 O O . GLU A 1 85 ? 21.971 19.355 43.276 1.00 54.34 85 GLU A O 1
ATOM 661 N N . VAL A 1 86 ? 22.476 17.901 41.660 1.00 54.91 86 VAL A N 1
ATOM 662 C CA . VAL A 1 86 ? 22.924 16.839 42.555 1.00 54.91 86 VAL A CA 1
ATOM 663 C C . VAL A 1 86 ? 24.329 17.202 43.039 1.00 54.91 86 VAL A C 1
ATOM 665 O O . VAL A 1 86 ? 25.244 17.278 42.213 1.00 54.91 86 VAL A O 1
ATOM 668 N N . PRO A 1 87 ? 24.554 17.418 44.349 1.00 50.06 87 PRO A N 1
ATOM 669 C CA . PRO A 1 87 ? 25.905 17.573 44.857 1.00 50.06 87 PRO A CA 1
ATOM 670 C C . PRO A 1 87 ? 26.645 16.250 44.639 1.00 50.06 87 PRO A C 1
ATOM 672 O O . PRO A 1 87 ? 26.284 15.217 45.205 1.00 50.06 87 PRO A O 1
ATOM 675 N N . MET A 1 88 ? 27.670 16.274 43.785 1.00 52.34 88 MET A N 1
ATOM 676 C CA . MET A 1 88 ? 28.566 15.139 43.567 1.00 52.34 88 MET A CA 1
ATOM 677 C C . MET A 1 88 ? 29.488 14.969 44.776 1.00 52.34 88 MET A C 1
ATOM 679 O O . MET A 1 88 ? 30.663 15.325 44.738 1.00 52.34 88 MET A O 1
ATOM 683 N N . SER A 1 89 ? 28.950 14.425 45.861 1.00 55.44 89 SER A N 1
ATOM 684 C CA . SER A 1 89 ? 29.769 13.849 46.922 1.00 55.44 89 SER A CA 1
ATOM 685 C C . SER A 1 89 ? 30.129 12.421 46.504 1.00 55.44 89 SER A C 1
ATOM 687 O O . SER A 1 89 ? 29.218 11.612 46.304 1.00 55.44 89 SER A O 1
ATOM 689 N N . PRO A 1 90 ? 31.418 12.081 46.323 1.00 57.22 90 PRO A N 1
ATOM 690 C CA . PRO A 1 90 ? 31.799 10.700 46.068 1.00 57.22 90 PRO A CA 1
ATOM 691 C C . PRO A 1 90 ? 31.403 9.830 47.276 1.00 57.22 90 PRO A C 1
ATOM 693 O O . PRO A 1 90 ? 31.519 10.289 48.413 1.00 57.22 90 PRO A O 1
ATOM 696 N N . PRO A 1 91 ? 30.926 8.592 47.060 1.00 57.31 91 PRO A N 1
ATOM 697 C CA . PRO A 1 91 ? 30.636 7.677 48.156 1.00 57.31 91 PRO A CA 1
ATOM 698 C C . PRO A 1 91 ? 31.922 7.378 48.939 1.00 57.31 91 PRO A C 1
ATOM 700 O O . PRO A 1 91 ? 32.953 7.040 48.349 1.00 57.31 91 PRO A O 1
ATOM 703 N N . ASP A 1 92 ? 31.853 7.509 50.265 1.00 57.69 92 ASP A N 1
ATOM 704 C CA . ASP A 1 92 ? 32.961 7.196 51.168 1.00 57.69 92 ASP A CA 1
ATOM 705 C C . ASP A 1 92 ? 33.456 5.760 50.932 1.00 57.69 92 ASP A C 1
ATOM 707 O O . ASP A 1 92 ? 32.701 4.793 51.049 1.00 57.69 92 ASP A O 1
ATOM 711 N N . GLY A 1 93 ? 34.743 5.625 50.597 1.00 58.59 93 GLY A N 1
ATOM 712 C CA . GLY A 1 93 ? 35.434 4.334 50.505 1.00 58.59 93 GLY A CA 1
ATOM 713 C C . GLY A 1 93 ? 35.965 3.931 49.126 1.00 58.59 93 GLY A C 1
ATOM 714 O O . GLY A 1 93 ? 36.591 2.875 49.027 1.00 58.59 93 GLY A O 1
ATOM 715 N N . MET A 1 94 ? 35.784 4.730 48.068 1.00 55.75 94 MET A N 1
ATOM 716 C CA . MET A 1 94 ? 36.463 4.460 46.791 1.00 55.75 94 MET A CA 1
ATOM 717 C C . MET A 1 94 ? 37.922 4.947 46.820 1.00 55.75 94 MET A C 1
ATOM 719 O O . MET A 1 94 ? 38.169 6.108 47.155 1.00 55.75 94 MET A O 1
ATOM 723 N N . PRO A 1 95 ? 38.907 4.100 46.456 1.00 55.81 95 PRO A N 1
ATOM 724 C CA . PRO A 1 95 ? 40.277 4.560 46.278 1.00 55.81 95 PRO A CA 1
ATOM 725 C C . PRO A 1 95 ? 40.322 5.596 45.140 1.00 55.81 95 PRO A C 1
ATOM 727 O O . PRO A 1 95 ? 39.561 5.469 44.175 1.00 55.81 95 PRO A O 1
ATOM 730 N N . PRO A 1 96 ? 41.188 6.623 45.227 1.00 60.44 96 PRO A N 1
ATOM 731 C CA . PRO A 1 96 ? 41.265 7.643 44.191 1.00 60.44 96 PRO A CA 1
ATOM 732 C C . PRO A 1 96 ? 41.611 6.992 42.843 1.00 60.44 96 PRO A C 1
ATOM 734 O O . PRO A 1 96 ? 42.440 6.074 42.806 1.00 60.44 96 PRO A O 1
ATOM 737 N N . PRO A 1 97 ? 40.992 7.437 41.733 1.00 60.53 97 PRO A N 1
ATOM 738 C CA . PRO A 1 97 ? 41.295 6.892 40.421 1.00 60.53 97 PRO A CA 1
ATOM 739 C C . PRO A 1 97 ? 42.781 7.099 40.124 1.00 60.53 97 PRO A C 1
ATOM 741 O O . PRO A 1 97 ? 43.305 8.208 40.241 1.00 60.53 97 PRO A O 1
ATOM 744 N N . LEU A 1 98 ? 43.462 6.008 39.763 1.00 63.19 98 LEU A N 1
ATOM 745 C CA . LEU A 1 98 ? 44.845 6.038 39.299 1.00 63.19 98 LEU A CA 1
ATOM 746 C C . LEU A 1 98 ? 44.946 7.041 38.146 1.00 63.19 98 LEU A C 1
ATOM 748 O O . LEU A 1 98 ? 44.204 6.939 37.170 1.00 63.19 98 LEU A O 1
ATOM 752 N N . GLY A 1 99 ? 45.827 8.031 38.313 1.00 57.81 99 GLY A N 1
ATOM 753 C CA . GLY A 1 99 ? 45.934 9.194 37.440 1.00 57.81 99 GLY A CA 1
ATOM 754 C C . GLY A 1 99 ? 45.979 8.801 35.968 1.00 57.81 99 GLY A C 1
ATOM 755 O O . GLY A 1 99 ? 46.887 8.092 35.533 1.00 57.81 99 GLY A O 1
ATOM 756 N N . MET A 1 100 ? 44.987 9.259 35.205 1.00 64.25 100 MET A N 1
ATOM 757 C CA . MET A 1 100 ? 45.019 9.131 33.754 1.00 64.25 100 MET A CA 1
ATOM 758 C C . MET A 1 100 ? 46.219 9.926 33.216 1.00 64.25 100 MET A C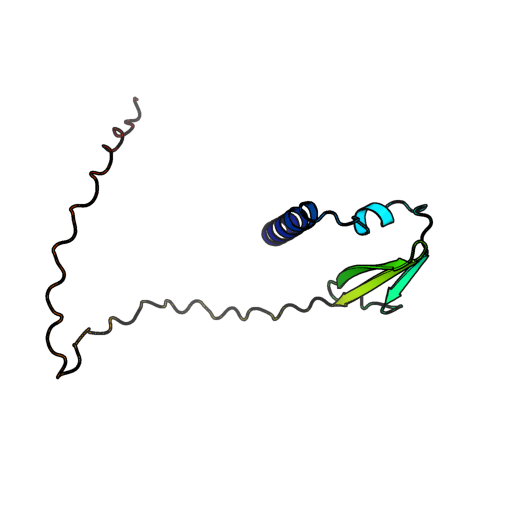 1
ATOM 760 O O . MET A 1 100 ? 46.489 11.023 33.717 1.00 64.25 100 MET A O 1
ATOM 764 N N . PRO A 1 101 ? 46.955 9.404 32.218 1.00 65.75 101 PRO A N 1
ATOM 765 C CA . PRO A 1 101 ? 48.013 10.170 31.571 1.00 65.75 101 PRO A CA 1
ATOM 766 C C . PRO A 1 101 ? 47.430 11.475 31.001 1.00 65.75 101 PRO A C 1
ATOM 768 O O . PRO A 1 101 ? 46.265 11.488 30.587 1.00 65.75 101 PRO A O 1
ATOM 771 N N . PRO A 1 102 ? 48.201 12.579 30.983 1.00 67.62 102 PRO A N 1
ATOM 772 C CA . PRO A 1 102 ? 47.703 13.853 30.482 1.00 67.62 102 PRO A CA 1
ATOM 773 C C . PRO A 1 102 ? 47.219 13.687 29.040 1.00 67.62 102 PRO A C 1
ATOM 775 O O . PRO A 1 102 ? 47.939 13.154 28.192 1.00 67.62 102 PRO A O 1
ATOM 778 N N . MET A 1 103 ? 45.987 14.127 28.769 1.00 72.38 103 MET A N 1
ATOM 779 C CA . MET A 1 103 ? 45.463 14.136 27.407 1.00 72.38 103 MET A CA 1
ATOM 780 C C . MET A 1 103 ? 46.313 15.069 26.532 1.00 72.38 103 MET A C 1
ATOM 782 O O . MET A 1 103 ? 46.729 16.132 27.006 1.00 72.38 103 MET A O 1
ATOM 786 N N . PRO A 1 104 ? 46.574 14.706 25.263 1.00 72.06 104 PRO A N 1
ATOM 787 C CA . PRO A 1 104 ? 47.245 15.605 24.338 1.00 72.06 104 PRO A CA 1
ATOM 788 C C . PRO A 1 104 ? 46.413 16.887 24.152 1.00 72.06 104 PRO A C 1
ATOM 790 O O . PRO A 1 104 ? 45.180 16.828 24.201 1.00 72.06 104 PRO A O 1
ATOM 793 N N . PRO A 1 105 ? 47.062 18.048 23.947 1.00 69.62 105 PRO A N 1
ATOM 794 C CA . PRO A 1 105 ? 46.350 19.299 23.736 1.00 69.62 105 PRO A CA 1
ATOM 795 C C . PRO A 1 105 ? 45.447 19.188 22.496 1.00 69.62 105 PRO A C 1
ATOM 797 O O . PRO A 1 105 ? 45.855 18.584 21.497 1.00 69.62 105 PRO A O 1
ATOM 800 N N . PRO A 1 106 ? 44.226 19.751 22.541 1.00 72.69 106 PRO A N 1
ATOM 801 C CA . PRO A 1 106 ? 43.323 19.724 21.403 1.00 72.69 106 PRO A CA 1
ATOM 802 C C . PRO A 1 106 ? 43.982 20.406 20.191 1.00 72.69 106 PRO A C 1
ATOM 804 O O . PRO A 1 106 ? 44.685 21.408 20.367 1.00 72.69 106 PRO A O 1
ATOM 807 N N . PRO A 1 107 ? 43.769 19.891 18.965 1.00 74.38 107 PRO A N 1
ATOM 808 C CA . PRO A 1 107 ? 44.242 20.543 17.751 1.00 74.38 107 PRO A CA 1
ATOM 809 C C . PRO A 1 107 ? 43.772 21.999 17.723 1.00 74.38 107 PRO A C 1
ATOM 811 O O . PRO A 1 107 ? 42.595 22.274 17.967 1.00 74.38 107 PRO A O 1
ATOM 814 N N . GLY A 1 108 ? 44.697 22.926 17.458 1.00 67.69 108 GLY A N 1
ATOM 815 C CA . GLY A 1 108 ? 44.405 24.356 17.423 1.00 67.69 108 GLY A CA 1
ATOM 816 C C . GLY A 1 108 ? 43.236 24.650 16.485 1.00 67.69 108 GLY A C 1
ATOM 817 O O . GLY A 1 108 ? 43.251 24.245 15.322 1.00 67.69 108 GLY A O 1
ATOM 818 N N . MET A 1 109 ? 42.212 25.327 17.004 1.00 74.06 109 MET A N 1
ATOM 819 C CA . MET A 1 109 ? 41.069 25.757 16.202 1.00 74.06 109 MET A CA 1
ATOM 820 C C . MET A 1 109 ? 41.565 26.681 15.078 1.00 74.06 109 MET A C 1
ATOM 822 O O . MET A 1 109 ? 42.427 27.529 15.335 1.00 74.06 109 MET A O 1
ATOM 826 N N . PRO A 1 110 ? 41.054 26.543 13.841 1.00 74.06 110 PRO A N 1
ATOM 827 C CA . PRO A 1 110 ? 41.382 27.477 12.773 1.00 74.06 110 PRO A CA 1
ATOM 828 C C . PRO A 1 110 ? 40.992 28.904 13.194 1.00 74.06 110 PRO A C 1
ATOM 830 O O . PRO A 1 110 ? 40.014 29.075 13.931 1.00 74.06 110 PRO A O 1
ATOM 833 N N . PRO A 1 111 ? 41.749 29.930 12.762 1.00 74.31 111 PRO A N 1
ATOM 834 C CA . PRO A 1 111 ? 41.463 31.309 13.132 1.00 74.31 111 PRO A CA 1
ATOM 835 C C . PRO A 1 111 ? 40.036 31.674 12.719 1.00 74.31 111 PRO A C 1
ATOM 837 O O . PRO A 1 111 ? 39.600 31.359 11.609 1.00 74.31 111 PRO A O 1
ATOM 840 N N . MET A 1 112 ? 39.306 32.324 13.628 1.00 73.62 112 MET A N 1
ATOM 841 C CA . MET A 1 112 ? 37.965 32.812 13.325 1.00 73.62 112 MET A CA 1
ATOM 842 C C . MET A 1 112 ? 38.034 33.816 12.167 1.00 73.62 112 MET A C 1
ATOM 844 O O . MET A 1 112 ? 38.961 34.634 12.132 1.00 73.62 112 MET A O 1
ATOM 848 N N . PRO A 1 113 ? 37.080 33.774 11.220 1.00 75.31 113 PRO A N 1
ATOM 849 C CA . PRO A 1 113 ? 37.014 34.775 10.168 1.00 75.31 113 PRO A CA 1
ATOM 850 C C . PRO A 1 113 ? 36.830 36.173 10.783 1.00 75.31 113 PRO A C 1
ATOM 852 O O . PRO A 1 113 ? 36.201 36.300 11.840 1.00 75.31 113 PRO A O 1
ATOM 855 N N . PRO A 1 114 ? 37.379 37.224 10.147 1.00 76.19 114 PRO A N 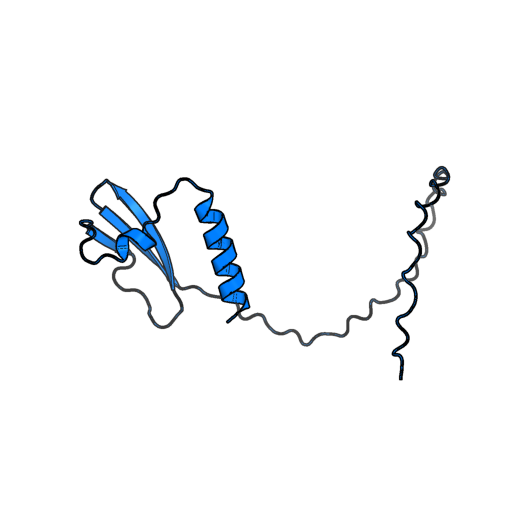1
ATOM 856 C CA . PRO A 1 114 ? 37.239 38.583 10.645 1.00 76.19 114 PRO A CA 1
ATOM 857 C C . PRO A 1 114 ? 35.756 38.985 10.720 1.00 76.19 114 PRO A C 1
ATOM 859 O O . PRO A 1 114 ? 34.956 38.554 9.882 1.00 76.19 114 PRO A O 1
ATOM 862 N N . PRO A 1 115 ? 35.374 39.807 11.714 1.00 72.69 115 PRO A N 1
ATOM 863 C CA . PRO A 1 115 ? 34.012 40.300 11.834 1.00 72.69 115 PRO A CA 1
ATOM 864 C C . PRO A 1 115 ? 33.649 41.132 10.603 1.00 72.69 115 PRO A C 1
ATOM 866 O O . PRO A 1 115 ? 34.398 42.016 10.192 1.00 72.69 115 PRO A O 1
ATOM 869 N N . VAL A 1 116 ? 32.481 40.854 10.030 1.00 71.88 116 VAL A N 1
ATOM 870 C CA . VAL A 1 116 ? 31.912 41.661 8.949 1.00 71.88 116 VAL A CA 1
ATOM 871 C C . VAL A 1 116 ? 31.419 42.968 9.568 1.00 71.88 116 VAL A C 1
ATOM 873 O O . VAL A 1 116 ? 30.354 43.009 10.187 1.00 71.88 116 VAL A O 1
ATOM 876 N N . THR A 1 117 ? 32.204 44.036 9.460 1.00 64.94 117 THR A N 1
ATOM 877 C CA . THR A 1 117 ? 31.687 45.389 9.663 1.00 64.94 117 THR A CA 1
ATOM 878 C C . THR A 1 117 ? 30.800 45.714 8.468 1.00 64.94 117 THR A C 1
ATOM 880 O O . THR A 1 117 ? 31.212 45.534 7.326 1.00 64.94 117 THR A O 1
ATOM 883 N N . LYS A 1 118 ? 29.554 46.129 8.710 1.00 59.97 118 LYS A N 1
ATOM 884 C CA . LYS A 1 118 ? 28.744 46.742 7.655 1.00 59.97 118 LYS A CA 1
ATOM 885 C C . LYS A 1 118 ? 29.387 48.092 7.351 1.00 59.97 118 LYS A C 1
ATOM 887 O O . LYS A 1 118 ? 29.370 48.952 8.225 1.00 59.97 118 LYS A O 1
ATOM 892 N N . ASP A 1 119 ? 29.988 48.230 6.176 1.00 61.28 119 ASP A N 1
ATOM 893 C CA . ASP A 1 119 ? 30.353 49.537 5.640 1.00 61.28 119 ASP A CA 1
ATOM 894 C C . ASP A 1 119 ? 29.067 50.363 5.453 1.00 61.28 119 ASP A C 1
ATOM 896 O O . ASP A 1 119 ? 28.068 49.857 4.928 1.00 61.28 119 ASP A O 1
ATOM 900 N N . GLU A 1 120 ? 29.091 51.589 5.975 1.00 45.06 120 GLU A N 1
ATOM 901 C CA . GLU A 1 120 ? 28.093 52.645 5.759 1.00 45.06 120 GLU A CA 1
ATOM 902 C C . GLU A 1 120 ? 28.373 53.373 4.438 1.00 45.06 120 GLU A C 1
ATOM 904 O O . GLU A 1 120 ? 29.569 53.593 4.129 1.00 45.06 120 GLU A O 1
#

Organism: NCBI:txid1457847

Secondary structure (DSSP, 8-state):
-HHHHHHHHHHHHHHTTS----HHHHTTSTT---EEEEESSS--TTS-EEEEEEEEETTEEEEEEEE-PPPP---------PPP----PPPTTPPPPPPPPPPPPPPPPPPPPPP-----

Radius of gyration: 29.38 Å; chains: 1; bounding box: 63×68×68 Å

pLDDT: mean 78.09, std 15.45, range [45.06, 97.56]

Sequence (120 aa):
MELAERKASKARAWSAVEDGEDLAALLKDPNHGLIVLEEPEEADSSKPQGVSYIRIDDGRILKIRMPLEMPAKETHPKASEEPPEVPMSPPDGMPPPLGMPPMPPPPGMPPMPPPVTKDE